Protein AF-A0A9W8BM83-F1 (afdb_monomer)

Secondary structure (DSSP, 8-state):
------HHHHHHHHHHHHHHH--SHHHHHHHHHHHHHHHHHHHHHHHHHHHHHHHHHHHHHHHHHHHHHHHHHHHHHTTSS---HHHHHHHHHHHHHHHHHHHHHHHHHHHHHHHHHHHHHHHHHHHHS--

Sequence (131 aa):
MPLQPTPENILHKTLHDRFYTAKTIGERAILSLALQAYAALKEQRQEAESRSRAILREINHSESQLASLSSLFDRYLQGSAKYNPDDARMMDSLGDKLTSQENRLRIVKSDLADAEQRFAQLVTAWATTRF

Mean predicted aligned error: 6.39 Å

Structure (mmCIF, N/CA/C/O backbone):
data_AF-A0A9W8BM83-F1
#
_entry.id   AF-A0A9W8BM83-F1
#
loop_
_atom_site.group_PDB
_atom_site.id
_atom_site.type_symbol
_atom_site.label_atom_id
_atom_site.label_alt_id
_atom_site.label_comp_id
_atom_site.label_asym_id
_atom_site.label_entity_id
_atom_site.label_seq_id
_atom_site.pdbx_PDB_ins_code
_atom_site.Cartn_x
_atom_site.Cartn_y
_atom_site.Cartn_z
_atom_site.occupancy
_atom_site.B_iso_or_equiv
_atom_site.auth_seq_id
_atom_site.auth_comp_id
_atom_site.auth_asym_id
_atom_site.auth_atom_id
_atom_site.pdbx_PDB_model_num
ATOM 1 N N . MET A 1 1 ? -26.123 8.889 -1.459 1.00 35.03 1 MET A N 1
ATOM 2 C CA . MET A 1 1 ? -26.220 7.414 -1.412 1.00 35.03 1 MET A CA 1
ATOM 3 C C . MET A 1 1 ? -25.834 6.970 -0.012 1.00 35.03 1 MET A C 1
ATOM 5 O O . MET A 1 1 ? -24.796 7.438 0.445 1.00 35.03 1 MET A O 1
ATOM 9 N N . PRO A 1 2 ? -26.643 6.176 0.710 1.00 42.75 2 PRO A N 1
ATOM 10 C CA . PRO A 1 2 ? -26.208 5.650 1.999 1.00 42.75 2 PRO A CA 1
ATOM 11 C C . PRO A 1 2 ? -24.990 4.743 1.776 1.00 42.75 2 PRO A C 1
ATOM 13 O O . PRO A 1 2 ? -24.998 3.910 0.870 1.00 42.75 2 PRO A O 1
ATOM 16 N N . LEU A 1 3 ? -23.929 4.953 2.560 1.00 55.94 3 LEU A N 1
ATOM 17 C CA . LEU A 1 3 ? -22.744 4.094 2.578 1.00 55.9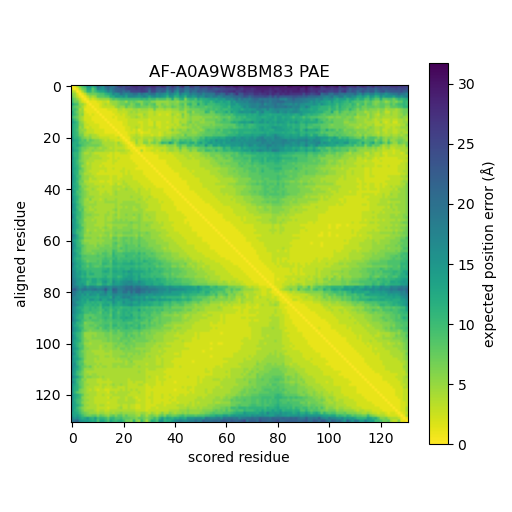4 3 LEU A CA 1
ATOM 18 C C . LEU A 1 3 ? -23.203 2.668 2.896 1.00 55.94 3 LEU A C 1
ATOM 20 O O . LEU A 1 3 ? -23.739 2.425 3.978 1.00 55.94 3 LEU A O 1
ATOM 24 N N . GLN A 1 4 ? -23.035 1.737 1.954 1.00 56.62 4 GLN A N 1
ATOM 25 C CA . GLN A 1 4 ? -23.269 0.325 2.238 1.00 56.62 4 GLN A CA 1
ATOM 26 C C . GLN A 1 4 ? -22.393 -0.093 3.433 1.00 56.62 4 GLN A C 1
ATOM 28 O O . GLN A 1 4 ? -21.227 0.313 3.505 1.00 56.62 4 GLN A O 1
ATOM 33 N N . PRO A 1 5 ? -22.935 -0.863 4.391 1.00 58.28 5 PRO A N 1
ATOM 34 C CA . PRO A 1 5 ? -22.171 -1.309 5.542 1.00 58.28 5 PRO A CA 1
ATOM 35 C C . PRO A 1 5 ? -21.069 -2.262 5.071 1.00 58.28 5 PRO A C 1
ATOM 37 O O . PRO A 1 5 ? -21.333 -3.393 4.672 1.00 58.28 5 PRO A O 1
ATOM 40 N N . THR A 1 6 ? -19.824 -1.795 5.101 1.00 76.56 6 THR A N 1
ATOM 41 C CA . THR A 1 6 ? -18.656 -2.662 4.949 1.00 76.56 6 THR A CA 1
ATOM 42 C C . THR A 1 6 ? -18.465 -3.480 6.233 1.00 76.56 6 THR A C 1
ATOM 44 O O . THR A 1 6 ? -18.837 -3.006 7.314 1.00 76.56 6 THR A O 1
ATOM 47 N N . PRO A 1 7 ? -17.868 -4.684 6.164 1.00 77.12 7 PRO A N 1
ATOM 48 C CA . PRO A 1 7 ? -17.577 -5.497 7.349 1.00 77.12 7 PRO A CA 1
ATOM 49 C C . PRO A 1 7 ? -16.824 -4.726 8.444 1.00 77.12 7 PRO A C 1
ATOM 51 O O . PRO A 1 7 ? -17.120 -4.871 9.627 1.00 77.12 7 PRO A O 1
ATOM 54 N N . GLU A 1 8 ? -15.917 -3.834 8.049 1.00 73.31 8 GLU A N 1
ATOM 55 C CA . GLU A 1 8 ? -15.167 -2.955 8.953 1.00 73.31 8 GLU A CA 1
ATOM 56 C C . GLU A 1 8 ? -16.058 -1.939 9.677 1.00 73.31 8 GLU A C 1
ATOM 58 O O . GLU A 1 8 ? -15.927 -1.757 10.884 1.00 73.31 8 GLU A O 1
ATOM 63 N N . ASN A 1 9 ? -17.015 -1.321 8.976 1.00 76.00 9 ASN A N 1
ATOM 64 C CA . ASN A 1 9 ? -17.963 -0.391 9.593 1.00 76.00 9 ASN A CA 1
ATOM 65 C C . ASN A 1 9 ? -18.899 -1.103 10.577 1.00 76.00 9 ASN A C 1
ATOM 67 O O . ASN A 1 9 ? -19.254 -0.527 11.608 1.00 76.00 9 ASN A O 1
ATOM 71 N N . ILE A 1 10 ? -19.288 -2.347 10.274 1.00 83.56 10 ILE A N 1
ATOM 72 C CA . ILE A 1 10 ? -20.070 -3.185 11.191 1.00 83.56 10 ILE A CA 1
ATOM 73 C C . ILE A 1 10 ? -19.242 -3.469 12.442 1.00 83.56 10 ILE A C 1
ATOM 75 O O . ILE A 1 10 ? -19.709 -3.208 13.545 1.00 83.56 10 ILE A O 1
ATOM 79 N N . LEU A 1 11 ? -18.001 -3.929 12.275 1.00 84.75 11 LEU A N 1
ATOM 80 C CA . LEU A 1 11 ? -17.118 -4.271 13.383 1.00 84.75 11 LEU A CA 1
ATOM 81 C C . LEU A 1 11 ? -16.798 -3.056 14.267 1.00 84.75 11 LEU A C 1
ATOM 83 O O . LEU A 1 11 ? -16.914 -3.142 15.487 1.00 84.75 11 LEU A O 1
ATOM 87 N N . HIS A 1 12 ? -16.483 -1.904 13.672 1.00 86.00 12 HIS A N 1
ATOM 88 C CA . HIS A 1 12 ? -16.290 -0.655 14.408 1.00 86.00 12 HIS A CA 1
ATOM 89 C C . HIS A 1 12 ? -17.534 -0.274 15.218 1.00 86.00 12 HIS A C 1
ATOM 91 O O . HIS A 1 12 ? -17.426 0.044 16.402 1.00 86.00 12 HIS A O 1
ATOM 97 N N . LYS A 1 13 ? -18.726 -0.355 14.611 1.00 87.25 13 LYS A N 1
ATOM 98 C CA . LYS A 1 13 ? -19.984 -0.099 15.318 1.00 87.25 13 LYS A CA 1
ATOM 99 C C . LYS A 1 13 ? -20.183 -1.081 16.475 1.00 87.25 13 LYS A C 1
ATOM 101 O O . LYS A 1 13 ? -20.526 -0.651 17.567 1.00 87.25 13 LYS A O 1
ATOM 106 N N . THR A 1 14 ? -19.924 -2.371 16.271 1.00 87.44 14 THR A N 1
ATOM 107 C CA . THR A 1 14 ? -20.046 -3.392 17.322 1.00 87.44 14 THR A CA 1
ATOM 108 C C . THR A 1 14 ? -19.104 -3.124 18.495 1.00 87.44 14 THR A C 1
ATOM 110 O O . THR A 1 14 ? -19.538 -3.194 19.644 1.00 87.44 14 THR A O 1
ATOM 113 N N . LEU A 1 15 ? -17.841 -2.778 18.227 1.00 88.50 15 LEU A N 1
ATOM 114 C CA . LEU A 1 15 ? -16.874 -2.410 19.266 1.00 88.50 15 LEU A CA 1
ATOM 115 C C . LEU A 1 15 ? -17.339 -1.172 20.041 1.00 88.50 15 LEU A C 1
ATOM 117 O O . LEU A 1 15 ? -17.279 -1.149 21.269 1.00 88.50 15 LEU A O 1
ATOM 121 N N . HIS A 1 16 ? -17.844 -0.167 19.327 1.00 89.44 16 HIS A N 1
ATOM 122 C CA . HIS A 1 16 ? -18.337 1.073 19.912 1.00 89.44 16 HIS A CA 1
ATOM 123 C C . HIS A 1 16 ? -19.582 0.841 20.783 1.00 89.44 16 HIS A C 1
ATOM 125 O O . HIS A 1 16 ? -19.605 1.245 21.942 1.00 89.44 16 HIS A O 1
ATOM 131 N N . ASP A 1 17 ? -20.583 0.115 20.284 1.00 89.25 17 ASP A N 1
ATOM 132 C CA . ASP A 1 17 ? -21.794 -0.243 21.034 1.00 89.25 17 ASP A CA 1
ATOM 133 C C . ASP A 1 17 ? -21.448 -1.086 22.278 1.00 89.25 17 ASP A C 1
ATOM 135 O O . ASP A 1 17 ? -22.013 -0.901 23.366 1.00 89.25 17 ASP A O 1
ATOM 139 N N . ARG A 1 18 ? -20.464 -1.990 22.157 1.00 88.62 18 ARG A N 1
ATOM 140 C CA . ARG A 1 18 ? -19.989 -2.783 23.291 1.00 88.62 18 ARG A CA 1
ATOM 141 C C . ARG A 1 18 ? -19.261 -1.937 24.327 1.00 88.62 18 ARG A C 1
ATOM 143 O O . ARG A 1 18 ? -19.451 -2.164 25.516 1.00 88.62 18 ARG A O 1
ATOM 150 N N . PHE A 1 19 ? -18.477 -0.949 23.912 1.00 89.69 19 PHE A N 1
ATOM 151 C CA . PHE A 1 19 ? -17.725 -0.096 24.830 1.00 89.69 19 PHE A CA 1
ATOM 152 C C . PHE A 1 19 ? -18.635 0.595 25.862 1.00 89.69 19 PHE A C 1
ATOM 154 O O . PHE A 1 19 ? -18.327 0.587 27.056 1.00 89.69 19 PHE A O 1
ATOM 161 N N . TYR A 1 20 ? -19.798 1.102 25.438 1.00 87.31 20 TYR A N 1
ATOM 162 C CA . TYR A 1 20 ? -20.768 1.738 26.343 1.00 87.31 20 TYR A CA 1
ATOM 163 C C . TYR A 1 20 ? -21.511 0.751 27.251 1.00 87.31 20 TYR A C 1
ATOM 165 O O . TYR A 1 20 ? -21.952 1.124 28.338 1.00 87.31 20 TYR A O 1
ATOM 173 N N . THR A 1 21 ? -21.645 -0.507 26.828 1.00 89.56 21 THR A N 1
ATOM 174 C CA . THR A 1 21 ? -22.379 -1.551 27.565 1.00 89.56 21 TH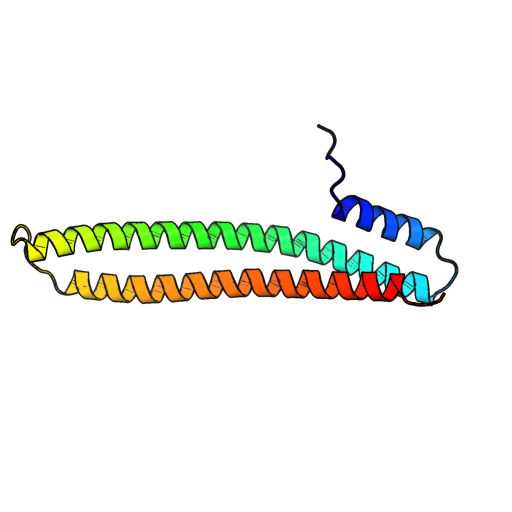R A CA 1
ATOM 175 C C . THR A 1 21 ? -21.474 -2.483 28.379 1.00 89.56 21 THR A C 1
ATOM 177 O O . THR A 1 21 ? -21.972 -3.268 29.189 1.00 89.56 21 THR A O 1
ATOM 180 N N . ALA A 1 22 ? -20.153 -2.377 28.212 1.00 88.12 22 ALA A N 1
ATOM 181 C CA . ALA A 1 22 ? -19.152 -3.154 28.930 1.00 88.12 22 ALA A CA 1
ATOM 182 C C . ALA A 1 22 ? -19.199 -2.866 30.437 1.00 88.12 22 ALA A C 1
ATOM 184 O O . ALA A 1 22 ? -19.249 -1.705 30.871 1.00 88.12 22 ALA A O 1
ATOM 185 N N . LYS A 1 23 ? -19.170 -3.941 31.232 1.00 87.00 23 LYS A N 1
ATOM 186 C CA . LYS A 1 23 ? -19.312 -3.891 32.698 1.00 87.00 23 LYS A CA 1
ATOM 187 C C . LYS A 1 23 ? -17.973 -3.914 33.426 1.00 87.00 23 LYS A C 1
ATOM 189 O O . LYS A 1 23 ? -17.888 -3.392 34.535 1.00 87.00 23 LYS A O 1
ATOM 194 N N . THR A 1 24 ? -16.936 -4.494 32.822 1.00 91.38 24 THR A N 1
ATOM 195 C CA . THR A 1 24 ? -15.613 -4.595 33.445 1.00 91.38 24 THR A CA 1
ATOM 196 C C . THR A 1 24 ? -14.658 -3.534 32.912 1.00 91.38 24 THR A C 1
ATOM 198 O O . THR A 1 24 ? -14.704 -3.135 31.747 1.00 91.38 24 THR A O 1
ATOM 201 N N . ILE A 1 25 ? -13.763 -3.069 33.787 1.00 89.44 25 ILE A N 1
ATOM 202 C CA . ILE A 1 25 ? -12.728 -2.089 33.432 1.00 89.44 25 ILE A CA 1
ATOM 203 C C . ILE A 1 25 ? -11.770 -2.685 32.387 1.00 89.44 25 ILE A C 1
ATOM 205 O O . ILE A 1 25 ? -11.380 -1.990 31.454 1.00 89.44 25 ILE A O 1
ATOM 209 N N . GLY A 1 26 ? -11.447 -3.980 32.502 1.00 88.00 26 GLY A N 1
ATOM 210 C CA . GLY A 1 26 ? -10.595 -4.693 31.545 1.00 88.00 26 GLY A CA 1
ATOM 211 C C . GLY A 1 26 ? -11.198 -4.772 30.139 1.00 88.00 26 GLY A C 1
ATOM 212 O O . GLY A 1 26 ? -10.505 -4.477 29.168 1.00 88.00 26 GLY A O 1
ATOM 213 N N . GLU A 1 27 ? -12.496 -5.081 30.023 1.00 89.75 27 GLU A N 1
ATOM 214 C CA . GLU A 1 27 ? -13.202 -5.094 28.732 1.00 89.75 27 GLU A CA 1
ATOM 215 C C . GLU A 1 27 ? -13.202 -3.699 28.096 1.00 89.75 27 GLU A C 1
ATOM 217 O O . GLU A 1 27 ? -12.864 -3.546 26.921 1.00 89.75 27 GLU A O 1
ATOM 222 N N . ARG A 1 28 ? -13.497 -2.658 28.888 1.00 90.00 28 ARG A N 1
ATOM 223 C CA . ARG A 1 28 ? -13.456 -1.264 28.420 1.00 90.00 28 ARG A CA 1
ATOM 224 C C . ARG A 1 28 ? -12.068 -0.837 27.954 1.00 90.00 28 ARG A C 1
ATOM 226 O O . ARG A 1 28 ? -11.973 -0.115 26.965 1.00 90.00 28 ARG A O 1
ATOM 233 N N . ALA A 1 29 ? -11.005 -1.266 28.634 1.00 90.00 29 ALA A N 1
ATOM 234 C CA . ALA A 1 29 ? -9.637 -0.923 28.258 1.00 90.00 29 ALA A CA 1
ATOM 235 C C . ALA A 1 29 ? -9.260 -1.506 26.886 1.00 90.00 29 ALA A C 1
ATOM 237 O O . ALA A 1 29 ? -8.769 -0.775 26.027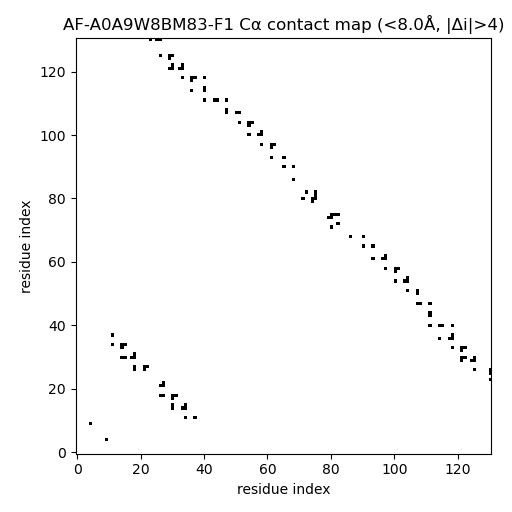 1.00 90.00 29 ALA A O 1
ATOM 238 N N . ILE A 1 30 ? -9.552 -2.789 26.646 1.00 90.50 30 ILE A N 1
ATOM 239 C CA . ILE A 1 30 ? -9.247 -3.445 25.364 1.00 90.50 30 ILE A CA 1
ATOM 240 C C . ILE A 1 30 ? -10.102 -2.851 24.236 1.00 90.50 30 ILE A C 1
ATOM 242 O O . ILE A 1 30 ? -9.578 -2.557 23.162 1.00 90.50 30 ILE A O 1
ATOM 246 N N . LEU A 1 31 ? -11.391 -2.598 24.484 1.00 90.81 31 LEU A N 1
ATOM 247 C CA . LEU A 1 31 ? -12.279 -1.951 23.513 1.00 90.81 31 LEU A CA 1
ATOM 248 C C . LEU A 1 31 ? -11.834 -0.522 23.169 1.00 90.81 31 LEU A C 1
ATOM 250 O O . LEU A 1 31 ? -11.854 -0.146 22.000 1.00 90.81 31 LEU A O 1
ATOM 254 N N . SER A 1 32 ? -11.382 0.257 24.156 1.00 91.06 32 SER A N 1
ATOM 255 C CA . SER A 1 32 ? -10.824 1.599 23.933 1.00 91.06 32 SER A CA 1
ATOM 256 C C . SER A 1 32 ? -9.592 1.554 23.023 1.00 91.06 32 SER A C 1
ATOM 258 O O . SER A 1 32 ? -9.513 2.300 22.047 1.00 91.06 32 SER A O 1
ATOM 260 N N . LEU A 1 33 ? -8.664 0.625 23.286 1.00 91.00 33 LEU A N 1
ATOM 261 C CA . LEU A 1 33 ? -7.481 0.422 22.445 1.00 91.00 33 LEU A CA 1
ATOM 262 C C . LEU A 1 33 ? -7.859 -0.017 21.026 1.00 91.00 33 LEU A C 1
ATOM 264 O O . LEU A 1 33 ? -7.282 0.481 20.063 1.00 91.00 33 LEU A O 1
ATOM 268 N N . ALA A 1 34 ? -8.847 -0.903 20.879 1.00 90.38 34 ALA A N 1
ATOM 269 C CA . ALA A 1 34 ? -9.336 -1.332 19.572 1.00 90.38 34 ALA A CA 1
ATOM 270 C C . ALA A 1 34 ? -9.948 -0.163 18.776 1.00 90.38 34 ALA A C 1
ATOM 272 O O . ALA A 1 34 ? -9.670 -0.024 17.587 1.00 90.38 34 ALA A O 1
ATOM 273 N N . LEU A 1 35 ? -10.725 0.715 19.421 1.00 91.00 35 LEU A N 1
ATOM 274 C CA . LEU A 1 35 ? -11.295 1.906 18.776 1.00 91.00 35 LEU A CA 1
ATOM 275 C C . LEU A 1 35 ? -10.213 2.905 18.340 1.00 91.00 35 LEU A C 1
ATOM 277 O O . LEU A 1 35 ? -10.270 3.420 17.224 1.00 91.00 35 LEU A O 1
ATOM 281 N N . GLN A 1 36 ? -9.201 3.143 19.180 1.00 91.62 36 GLN A N 1
ATOM 282 C CA . GLN A 1 36 ? -8.057 3.991 18.824 1.00 91.62 36 GLN A CA 1
ATOM 283 C C . GLN A 1 36 ? -7.253 3.398 17.660 1.00 91.62 36 GLN A C 1
ATOM 285 O O . GLN A 1 36 ? -6.920 4.112 16.714 1.00 91.62 36 GLN A O 1
ATOM 290 N N . ALA A 1 37 ? -6.991 2.089 17.692 1.00 89.94 37 ALA A N 1
ATOM 291 C CA . ALA A 1 37 ? -6.299 1.387 16.618 1.00 89.94 37 ALA A CA 1
ATOM 292 C C . ALA A 1 37 ? -7.087 1.430 15.300 1.00 89.94 37 ALA A C 1
ATOM 294 O O . ALA A 1 37 ? -6.489 1.634 14.248 1.00 89.94 37 ALA A O 1
ATOM 295 N N . TYR A 1 38 ? -8.419 1.315 15.341 1.00 90.88 38 TYR A N 1
ATOM 296 C CA . TYR A 1 38 ? -9.265 1.465 14.154 1.00 90.88 38 TYR A CA 1
ATOM 297 C C . TYR A 1 38 ? -9.189 2.874 13.553 1.00 90.88 38 TYR A C 1
ATOM 299 O O . TYR A 1 38 ? -9.075 3.024 12.337 1.00 90.88 38 TYR A O 1
ATOM 307 N N . ALA A 1 39 ? -9.243 3.913 14.393 1.00 89.06 39 ALA A N 1
ATOM 308 C CA . ALA A 1 39 ? -9.131 5.296 13.936 1.00 89.06 39 ALA A CA 1
ATOM 309 C C . ALA A 1 39 ? -7.775 5.550 13.257 1.00 89.06 39 ALA A C 1
ATOM 311 O O . ALA A 1 39 ? -7.740 6.053 12.133 1.00 89.06 39 ALA A O 1
ATOM 312 N N . ALA A 1 40 ? -6.683 5.109 13.889 1.00 89.06 40 ALA A N 1
ATOM 313 C CA . ALA A 1 40 ? -5.340 5.197 13.322 1.00 89.06 40 ALA A CA 1
ATOM 314 C C . ALA A 1 40 ? -5.215 4.411 12.005 1.00 89.06 40 ALA A C 1
ATOM 316 O O . ALA A 1 40 ? -4.669 4.923 11.029 1.00 89.06 40 ALA A O 1
ATOM 317 N N . LEU A 1 41 ? -5.776 3.199 11.939 1.00 91.56 41 LEU A N 1
ATOM 318 C CA . LEU A 1 41 ? -5.770 2.373 10.732 1.00 91.56 41 LEU A CA 1
ATOM 319 C C . LEU A 1 41 ? -6.510 3.050 9.571 1.00 91.56 41 LEU A C 1
ATOM 321 O O . LEU A 1 41 ? -6.057 2.996 8.430 1.00 91.56 41 LEU A O 1
ATOM 325 N N . LYS A 1 42 ? -7.636 3.715 9.846 1.00 91.25 42 LYS A N 1
ATOM 326 C CA . LYS A 1 42 ? -8.403 4.434 8.822 1.00 91.25 42 LYS A CA 1
ATOM 327 C C . LYS A 1 42 ? -7.590 5.571 8.199 1.00 91.25 42 LYS A C 1
ATOM 329 O O . LYS A 1 42 ? -7.605 5.724 6.977 1.00 91.25 42 LYS A O 1
ATOM 334 N N . GLU A 1 43 ? -6.888 6.350 9.019 1.00 90.19 43 GLU A N 1
ATOM 335 C CA . GLU A 1 43 ? -5.999 7.419 8.547 1.00 90.19 43 GLU A CA 1
ATOM 336 C C . GLU A 1 43 ? -4.817 6.845 7.759 1.00 90.19 43 GLU A C 1
ATOM 338 O O . GLU A 1 43 ? -4.564 7.262 6.626 1.00 90.19 43 GLU A O 1
ATOM 343 N N . GLN A 1 44 ? -4.162 5.816 8.302 1.00 90.81 44 GLN A N 1
ATOM 344 C CA . GLN A 1 44 ? -3.041 5.145 7.647 1.00 90.81 44 GLN A CA 1
ATOM 345 C C . GLN A 1 44 ? -3.434 4.510 6.315 1.00 90.81 44 GLN A C 1
ATOM 347 O O . GLN A 1 44 ? -2.659 4.587 5.368 1.00 90.81 44 GLN A O 1
ATOM 352 N N . ARG A 1 45 ? -4.637 3.938 6.182 1.00 91.25 45 ARG A N 1
ATOM 353 C CA . ARG A 1 45 ? -5.110 3.386 4.905 1.00 91.25 45 ARG A CA 1
ATOM 354 C C . ARG A 1 45 ? -5.307 4.481 3.861 1.00 91.25 45 ARG A C 1
ATOM 356 O O . ARG A 1 45 ? -4.865 4.314 2.729 1.00 91.25 45 ARG A O 1
ATOM 363 N N . GLN A 1 46 ? -5.915 5.611 4.226 1.00 91.38 46 GLN A N 1
ATOM 364 C CA . GLN A 1 46 ? -6.071 6.740 3.299 1.00 91.38 46 GLN A CA 1
ATOM 365 C C . GLN A 1 46 ? -4.714 7.283 2.839 1.00 91.38 46 GLN A C 1
ATOM 367 O O . GLN A 1 46 ? -4.506 7.539 1.649 1.00 91.38 46 GLN A O 1
ATOM 372 N N . GLU A 1 47 ? -3.774 7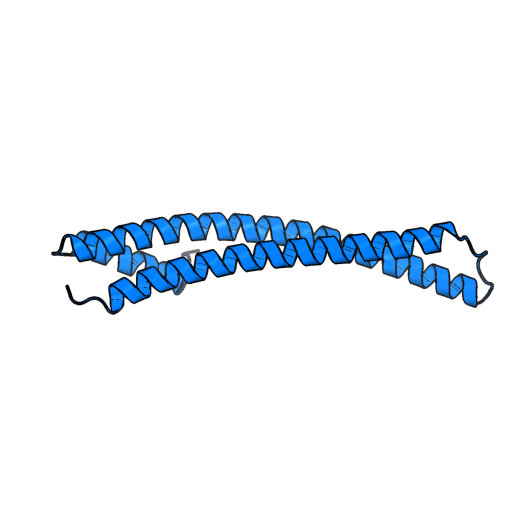.420 3.771 1.00 92.31 47 GLU A N 1
ATOM 373 C CA . GLU A 1 47 ? -2.421 7.859 3.464 1.00 92.31 47 GLU A CA 1
ATOM 374 C C . GLU A 1 47 ? -1.668 6.839 2.595 1.00 92.31 47 GLU A C 1
ATOM 376 O O . GLU A 1 47 ? -1.088 7.208 1.571 1.00 92.31 47 GLU A O 1
ATOM 381 N N . ALA A 1 48 ? -1.717 5.554 2.950 1.00 93.56 48 ALA A N 1
ATOM 382 C CA . ALA A 1 48 ? -1.084 4.467 2.213 1.00 93.56 48 ALA A CA 1
ATOM 383 C C . ALA A 1 48 ? -1.656 4.329 0.798 1.00 93.56 48 ALA A C 1
ATOM 385 O O . ALA A 1 48 ? -0.893 4.136 -0.149 1.00 93.56 48 ALA A O 1
ATOM 386 N N . GLU A 1 49 ? -2.969 4.486 0.614 1.00 92.75 49 GLU A N 1
ATOM 387 C CA . GLU A 1 49 ? -3.597 4.519 -0.707 1.00 92.75 49 GLU A CA 1
ATOM 388 C C . GLU A 1 49 ? -3.095 5.699 -1.540 1.00 92.75 49 GLU A C 1
ATOM 390 O O . GLU A 1 49 ? -2.725 5.521 -2.702 1.00 92.75 49 GLU A O 1
ATOM 395 N N . SER A 1 50 ? -3.053 6.900 -0.957 1.00 94.50 50 SER A N 1
ATOM 396 C CA . SER A 1 50 ? -2.560 8.100 -1.638 1.00 94.50 50 SER A CA 1
ATOM 397 C C . SER A 1 50 ? -1.100 7.935 -2.072 1.00 94.50 50 SER A C 1
ATOM 399 O O . SER A 1 50 ? -0.765 8.124 -3.248 1.00 94.50 50 SER A O 1
ATOM 401 N N . ARG A 1 51 ? -0.240 7.484 -1.149 1.00 94.56 51 ARG A N 1
ATOM 402 C CA . ARG A 1 51 ? 1.180 7.203 -1.403 1.00 94.56 51 ARG A CA 1
ATOM 403 C C . ARG A 1 51 ? 1.354 6.108 -2.456 1.00 94.56 51 ARG A C 1
ATOM 405 O O . ARG A 1 51 ? 2.131 6.287 -3.389 1.00 94.56 51 ARG A O 1
ATOM 412 N N . SER A 1 52 ? 0.589 5.021 -2.372 1.00 94.62 52 SER A N 1
ATOM 413 C CA . SER A 1 52 ? 0.640 3.922 -3.346 1.00 94.62 52 SER A CA 1
ATOM 414 C C . SER A 1 52 ? 0.229 4.382 -4.743 1.00 94.62 52 SER A C 1
ATOM 416 O O . SER A 1 52 ? 0.909 4.063 -5.713 1.00 94.62 52 SER A O 1
ATOM 418 N N . ARG A 1 53 ? -0.836 5.186 -4.870 1.00 95.81 53 ARG A N 1
ATOM 419 C CA . ARG A 1 53 ? -1.256 5.765 -6.160 1.00 95.81 53 ARG A CA 1
ATOM 420 C C . ARG A 1 53 ? -0.213 6.726 -6.730 1.00 95.81 53 ARG A C 1
ATOM 422 O O . ARG A 1 53 ? -0.065 6.809 -7.946 1.00 95.81 53 ARG A O 1
ATOM 429 N N . ALA A 1 54 ? 0.488 7.482 -5.887 1.00 96.00 54 ALA A N 1
ATOM 430 C CA . ALA A 1 54 ? 1.595 8.323 -6.333 1.00 96.00 54 ALA A CA 1
ATOM 431 C C . ALA A 1 54 ? 2.751 7.469 -6.875 1.00 96.00 54 ALA A C 1
ATOM 433 O O . ALA A 1 54 ? 3.145 7.662 -8.021 1.00 96.00 54 ALA A O 1
ATOM 434 N N . ILE A 1 55 ? 3.201 6.469 -6.114 1.00 95.81 55 ILE A N 1
ATOM 435 C CA . ILE A 1 55 ? 4.297 5.578 -6.519 1.00 95.81 55 ILE A CA 1
ATOM 436 C C . ILE A 1 55 ? 3.941 4.801 -7.794 1.00 95.81 55 ILE A C 1
ATOM 438 O O . ILE A 1 55 ? 4.755 4.740 -8.705 1.00 95.81 55 ILE A O 1
ATOM 442 N N . LEU A 1 56 ? 2.717 4.280 -7.919 1.00 95.94 56 LEU A N 1
ATOM 443 C CA . LEU A 1 56 ? 2.272 3.586 -9.135 1.00 95.94 56 LEU A CA 1
ATOM 444 C C . LEU A 1 56 ? 2.293 4.493 -10.372 1.00 95.94 56 LEU A C 1
ATOM 446 O O . LEU A 1 56 ? 2.643 4.042 -11.456 1.00 95.94 56 LEU A O 1
ATOM 450 N N . ARG A 1 57 ? 1.966 5.784 -10.227 1.00 96.69 57 ARG A N 1
ATOM 451 C CA . ARG A 1 57 ? 2.110 6.744 -11.334 1.00 96.69 57 ARG A CA 1
ATOM 452 C C . ARG A 1 57 ? 3.574 6.957 -11.712 1.00 96.69 57 ARG A C 1
ATOM 454 O O . ARG A 1 57 ? 3.872 7.059 -12.898 1.00 96.69 57 ARG A O 1
ATOM 461 N N . GLU A 1 58 ? 4.469 7.019 -10.728 1.00 95.81 58 GLU A N 1
ATOM 462 C CA . GLU A 1 58 ? 5.909 7.127 -10.977 1.00 95.81 58 GLU A CA 1
ATOM 463 C C . GLU A 1 58 ? 6.463 5.875 -11.681 1.00 95.81 58 GLU A C 1
ATOM 465 O O . GLU A 1 58 ? 7.233 6.022 -12.628 1.00 95.81 58 GLU A O 1
ATOM 470 N N . ILE A 1 59 ? 6.031 4.676 -11.263 1.00 96.00 59 ILE A N 1
ATOM 471 C CA . ILE A 1 59 ? 6.392 3.390 -11.883 1.00 96.00 59 ILE A CA 1
ATOM 472 C C . ILE A 1 59 ? 5.922 3.362 -13.336 1.00 96.00 59 ILE A C 1
ATOM 474 O O . ILE A 1 59 ? 6.750 3.238 -14.231 1.00 96.00 59 ILE A O 1
ATOM 478 N N . ASN A 1 60 ? 4.631 3.601 -13.589 1.00 96.12 60 ASN A N 1
ATOM 479 C CA . ASN A 1 60 ? 4.073 3.596 -14.946 1.00 96.12 60 ASN A CA 1
ATOM 480 C C . ASN A 1 60 ? 4.799 4.587 -15.873 1.00 96.12 60 ASN A C 1
ATOM 482 O O . ASN A 1 60 ? 4.983 4.335 -17.067 1.00 96.12 60 ASN A O 1
ATOM 486 N N . HIS A 1 61 ? 5.210 5.740 -15.335 1.00 96.12 61 HIS A N 1
ATOM 487 C CA . HIS A 1 61 ? 5.986 6.717 -16.089 1.00 96.12 61 HIS A CA 1
ATOM 488 C C . HIS A 1 61 ? 7.378 6.179 -16.448 1.00 96.12 61 HIS A C 1
ATOM 490 O O . HIS A 1 61 ? 7.781 6.266 -17.607 1.00 96.12 61 HIS A O 1
ATOM 496 N N . SER A 1 62 ? 8.092 5.591 -15.487 1.00 95.56 62 SER A N 1
ATOM 497 C CA . SER A 1 62 ? 9.411 4.997 -15.721 1.00 95.56 62 SER A CA 1
ATOM 498 C C . SER A 1 62 ? 9.358 3.770 -16.641 1.00 95.56 62 SER A C 1
ATOM 500 O O . SER A 1 62 ? 10.206 3.648 -17.523 1.00 95.56 62 SER A O 1
ATOM 502 N N . GLU A 1 63 ? 8.326 2.932 -16.544 1.00 94.88 63 GLU A N 1
ATOM 503 C CA . GLU A 1 63 ? 8.067 1.833 -17.486 1.00 94.88 63 GLU A CA 1
ATOM 504 C C . GLU A 1 63 ? 7.830 2.346 -18.913 1.00 94.88 63 GLU A C 1
ATOM 506 O O . GLU A 1 63 ? 8.378 1.804 -19.872 1.00 94.88 63 GLU A O 1
ATOM 511 N N . SER A 1 64 ? 7.076 3.439 -19.073 1.00 95.56 64 SER A N 1
ATOM 512 C CA . SER A 1 64 ? 6.849 4.060 -20.389 1.00 95.56 64 SER A CA 1
ATOM 513 C C . SER A 1 64 ? 8.146 4.600 -21.006 1.00 95.56 64 SER A C 1
ATOM 515 O O . SER A 1 64 ? 8.361 4.499 -22.219 1.00 95.56 64 SER A O 1
ATOM 517 N N . GLN A 1 65 ? 9.034 5.161 -20.177 1.00 94.81 65 GLN A N 1
ATOM 518 C CA . GLN A 1 65 ? 10.362 5.605 -20.608 1.00 94.81 65 GLN A CA 1
ATOM 519 C C . GLN A 1 65 ? 11.234 4.418 -21.038 1.00 94.81 65 GLN A C 1
ATOM 521 O O . GLN A 1 65 ? 11.853 4.474 -22.100 1.00 94.81 65 GLN A O 1
ATOM 526 N N . LEU A 1 66 ? 11.226 3.322 -20.273 1.00 94.19 66 LEU A N 1
ATOM 527 C CA . LEU A 1 66 ? 11.947 2.095 -20.621 1.00 94.19 66 LEU A CA 1
ATOM 528 C C . LEU A 1 66 ? 11.427 1.450 -21.904 1.00 94.19 66 LEU A C 1
ATOM 530 O O . LEU A 1 66 ? 12.231 1.066 -22.747 1.00 94.19 66 LEU A O 1
ATOM 534 N N . ALA A 1 67 ? 10.111 1.390 -22.107 1.00 94.00 67 ALA A N 1
ATOM 535 C CA . ALA A 1 67 ? 9.528 0.883 -23.348 1.00 94.00 67 ALA A CA 1
ATOM 536 C C . ALA A 1 67 ? 9.971 1.718 -24.564 1.00 94.00 67 ALA A C 1
ATOM 538 O O . ALA A 1 67 ? 10.318 1.177 -25.617 1.00 94.00 67 ALA A O 1
ATOM 539 N N . SER A 1 68 ? 10.027 3.043 -24.399 1.00 93.62 68 SER A N 1
ATOM 540 C CA . SER A 1 68 ? 10.506 3.957 -25.439 1.00 93.62 68 SER A CA 1
ATOM 541 C C . SER A 1 68 ? 11.982 3.712 -25.764 1.00 93.62 68 SER A C 1
ATOM 543 O O . SER A 1 68 ? 12.330 3.581 -26.940 1.00 93.62 68 SER A O 1
ATOM 545 N N . LEU A 1 69 ? 12.834 3.582 -24.741 1.00 92.75 69 LEU A N 1
ATOM 546 C CA . LEU A 1 69 ? 14.253 3.259 -24.906 1.00 92.75 69 LEU A CA 1
ATOM 547 C C . LEU A 1 69 ? 14.453 1.871 -25.522 1.00 92.75 69 LEU A C 1
ATOM 549 O O . LEU A 1 69 ? 15.276 1.723 -26.418 1.00 92.75 69 LEU A O 1
ATOM 553 N N . SER A 1 70 ? 13.669 0.867 -25.128 1.00 91.88 70 SER A N 1
ATOM 554 C CA . SER A 1 70 ? 13.745 -0.475 -25.717 1.00 91.88 70 SER A CA 1
ATOM 555 C C . SER A 1 70 ? 13.457 -0.434 -27.217 1.00 91.88 70 SER A C 1
ATOM 557 O O . SER A 1 70 ? 14.221 -0.982 -28.005 1.00 91.88 70 SER A O 1
ATOM 559 N N . SER A 1 71 ? 12.436 0.325 -27.636 1.00 93.12 71 SER A N 1
ATOM 560 C CA . SER A 1 71 ? 12.137 0.525 -29.063 1.00 93.12 71 SER A CA 1
ATOM 561 C C . SER A 1 71 ? 13.253 1.253 -29.828 1.00 93.12 71 SER A C 1
ATOM 563 O O . SER A 1 71 ? 13.359 1.149 -31.053 1.00 93.12 71 SER A O 1
ATOM 565 N N . LEU A 1 72 ? 14.053 2.063 -29.129 1.00 92.81 72 LEU A N 1
ATOM 566 C CA . LEU A 1 72 ? 15.191 2.774 -29.701 1.00 92.81 72 LEU A CA 1
ATOM 567 C C . LEU A 1 72 ? 16.388 1.830 -29.862 1.00 92.81 72 LEU A C 1
ATOM 569 O O . LEU A 1 72 ? 17.048 1.854 -30.899 1.00 92.81 72 LEU A O 1
ATOM 573 N N . PHE A 1 73 ? 16.603 0.938 -28.895 1.00 91.19 73 PHE A N 1
ATOM 574 C CA . PHE A 1 73 ? 17.600 -0.126 -28.986 1.00 91.19 73 PHE A CA 1
ATOM 575 C C . PHE A 1 73 ? 17.317 -1.109 -30.118 1.00 91.19 73 PHE A C 1
ATOM 577 O O . PHE A 1 73 ? 18.235 -1.441 -30.867 1.00 91.19 73 PHE A O 1
ATOM 584 N N . ASP A 1 74 ? 16.058 -1.492 -30.329 1.00 92.25 74 ASP A N 1
ATOM 585 C CA . ASP A 1 74 ? 15.676 -2.303 -31.490 1.00 92.25 74 ASP A CA 1
ATOM 586 C C . ASP A 1 74 ? 16.066 -1.615 -32.806 1.00 92.25 74 ASP A C 1
ATOM 588 O O .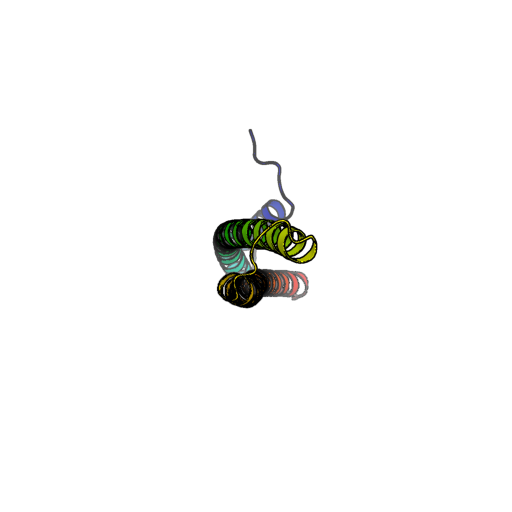 ASP A 1 74 ? 16.580 -2.243 -33.734 1.00 92.25 74 ASP A O 1
ATOM 592 N N . ARG A 1 75 ? 15.901 -0.288 -32.871 1.00 92.25 75 ARG A N 1
ATOM 593 C CA . ARG A 1 75 ? 16.315 0.512 -34.029 1.00 92.25 75 ARG A CA 1
ATOM 594 C C . ARG A 1 75 ? 17.832 0.570 -34.199 1.00 92.25 75 ARG A C 1
ATOM 596 O O . ARG A 1 75 ? 18.285 0.566 -35.348 1.00 92.25 75 ARG A O 1
ATOM 603 N N . TYR A 1 76 ? 18.605 0.583 -33.110 1.00 92.00 76 TYR A N 1
ATOM 604 C CA . TYR A 1 76 ? 20.067 0.450 -33.160 1.00 92.00 76 TYR A CA 1
ATOM 605 C C . TYR A 1 76 ? 20.490 -0.905 -33.725 1.00 92.00 76 TYR A C 1
ATOM 607 O O . TYR A 1 76 ? 21.335 -0.950 -34.617 1.00 92.00 76 TYR A O 1
ATOM 615 N N . LEU A 1 77 ? 19.867 -1.995 -33.267 1.00 90.75 77 LEU A N 1
ATOM 616 C CA . LEU A 1 77 ? 20.164 -3.355 -33.731 1.00 90.75 77 LEU A CA 1
ATOM 617 C C . LEU A 1 77 ? 19.850 -3.545 -35.220 1.00 90.75 77 LEU A C 1
ATOM 619 O O . LEU A 1 77 ? 20.591 -4.215 -35.932 1.00 90.75 77 LEU A O 1
ATOM 623 N N . GLN A 1 78 ? 18.783 -2.911 -35.707 1.00 94.38 78 GLN A N 1
ATOM 624 C CA . GLN A 1 78 ? 18.404 -2.920 -37.123 1.00 94.38 78 GLN A CA 1
ATOM 625 C C . GLN A 1 78 ? 19.263 -1.982 -37.992 1.00 94.38 78 GLN A C 1
ATOM 627 O O . GLN A 1 78 ? 19.063 -1.915 -39.203 1.00 94.38 78 GLN A O 1
ATOM 632 N N . GLY A 1 79 ? 20.183 -1.212 -37.398 1.00 91.12 79 GLY A N 1
ATOM 633 C CA . GLY A 1 79 ? 20.990 -0.208 -38.102 1.00 91.12 79 GLY A CA 1
ATOM 634 C C . GLY A 1 79 ? 20.200 1.024 -38.568 1.00 91.12 79 GLY A C 1
ATOM 635 O O . GLY A 1 79 ? 20.728 1.858 -39.300 1.00 91.12 79 GLY A O 1
ATOM 636 N N . SER A 1 80 ? 18.942 1.158 -38.139 1.00 91.69 80 SER A N 1
ATOM 637 C CA . SER A 1 80 ? 18.042 2.265 -38.500 1.00 91.69 80 SER A CA 1
ATOM 638 C C . SER A 1 80 ? 18.233 3.51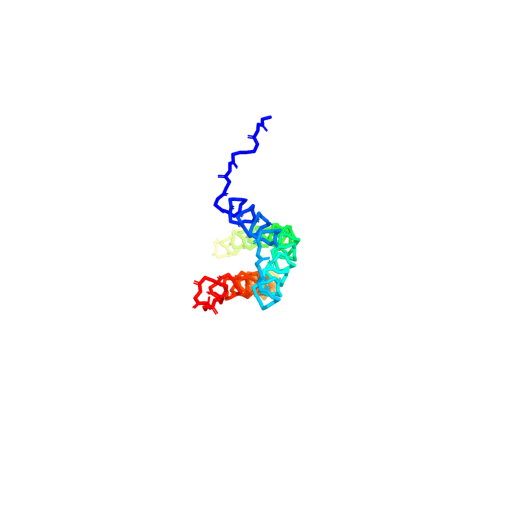9 -37.634 1.00 91.69 80 SER A C 1
ATOM 640 O O . SER A 1 80 ? 17.678 4.575 -37.937 1.00 91.69 80 SER A O 1
ATOM 642 N N . ALA A 1 81 ? 19.041 3.426 -36.575 1.00 89.44 81 ALA A N 1
ATOM 643 C CA . ALA A 1 81 ? 19.449 4.540 -35.728 1.00 89.44 81 ALA A CA 1
ATOM 644 C C . ALA A 1 81 ? 20.920 4.389 -35.299 1.00 89.44 81 ALA A C 1
ATOM 646 O O . ALA A 1 81 ? 21.451 3.281 -35.229 1.00 89.44 81 ALA A O 1
ATOM 647 N N . LYS A 1 82 ? 21.589 5.511 -35.003 1.00 90.12 82 LYS A N 1
ATOM 648 C CA . LYS A 1 82 ? 22.966 5.505 -34.486 1.00 90.12 82 LYS A CA 1
ATOM 649 C C . LYS A 1 82 ? 22.961 5.214 -32.993 1.00 90.12 82 LYS A C 1
ATOM 651 O O . LYS A 1 82 ? 22.334 5.954 -32.243 1.00 90.12 82 LYS A O 1
ATOM 656 N N . TYR A 1 83 ? 23.703 4.186 -32.594 1.00 90.44 83 TYR A N 1
ATOM 657 C CA . TYR A 1 83 ? 23.896 3.838 -31.192 1.00 90.44 83 TYR A CA 1
ATOM 658 C C . TYR A 1 83 ? 24.471 5.013 -30.394 1.00 90.44 83 TYR A C 1
ATOM 660 O O . TYR A 1 83 ? 25.437 5.650 -30.825 1.00 90.44 83 TYR A O 1
ATOM 668 N N . ASN A 1 84 ? 23.899 5.254 -29.217 1.00 91.50 84 ASN A N 1
ATOM 669 C CA . ASN A 1 84 ? 24.363 6.245 -28.263 1.00 91.50 84 ASN A CA 1
ATOM 670 C C . ASN A 1 84 ? 24.525 5.582 -26.879 1.00 91.50 84 ASN A C 1
ATOM 672 O O . ASN A 1 84 ? 23.559 5.044 -26.337 1.00 91.50 84 ASN A O 1
ATOM 676 N N . PRO A 1 85 ? 25.734 5.596 -26.290 1.00 89.81 85 PRO A N 1
ATOM 677 C CA . PRO A 1 85 ? 25.996 4.950 -25.005 1.00 89.81 85 PRO A CA 1
ATOM 678 C C . PRO A 1 85 ? 25.258 5.602 -23.828 1.00 89.81 85 PRO A C 1
ATOM 680 O O . PRO A 1 85 ? 25.074 4.950 -22.800 1.00 89.81 85 PRO A O 1
ATOM 683 N N . ASP A 1 86 ? 24.821 6.858 -23.952 1.00 92.06 86 ASP A N 1
ATOM 684 C CA . ASP A 1 86 ? 24.050 7.509 -22.892 1.00 92.06 86 ASP A CA 1
ATOM 685 C C . ASP A 1 86 ? 22.639 6.917 -22.755 1.00 92.06 86 ASP A C 1
ATOM 687 O O . ASP A 1 86 ? 22.112 6.860 -21.645 1.00 92.06 86 ASP A O 1
ATOM 691 N N . ASP A 1 87 ? 22.067 6.372 -23.835 1.00 90.88 87 ASP A N 1
ATOM 692 C CA . ASP A 1 87 ? 20.771 5.684 -23.794 1.00 90.88 87 ASP A CA 1
ATOM 693 C C . ASP A 1 87 ? 20.858 4.347 -23.034 1.00 90.88 87 ASP A C 1
ATOM 695 O O . ASP A 1 87 ? 19.924 3.977 -22.320 1.00 90.88 87 ASP A O 1
ATOM 699 N N . ALA A 1 88 ? 22.007 3.658 -23.101 1.00 88.88 88 ALA A N 1
ATOM 700 C CA . ALA A 1 88 ? 22.280 2.462 -22.295 1.00 88.88 88 ALA A CA 1
ATOM 701 C C . ALA A 1 88 ? 22.353 2.798 -20.798 1.00 88.88 88 ALA A C 1
ATOM 703 O O . ALA A 1 88 ? 21.688 2.174 -19.977 1.00 88.88 88 ALA A O 1
ATOM 704 N N . ARG A 1 89 ? 23.094 3.857 -20.447 1.00 92.75 89 ARG A N 1
ATOM 705 C CA . ARG A 1 89 ? 23.181 4.346 -19.060 1.00 92.75 89 ARG A CA 1
ATOM 706 C C . ARG A 1 89 ? 21.823 4.789 -18.523 1.00 92.75 89 ARG A C 1
ATOM 708 O O . ARG A 1 89 ? 21.541 4.627 -17.338 1.00 92.75 89 ARG A O 1
ATOM 715 N N . MET A 1 90 ? 20.988 5.371 -19.382 1.00 93.06 90 MET A N 1
ATOM 716 C CA . MET A 1 90 ? 19.640 5.784 -19.012 1.00 93.06 90 MET A CA 1
ATOM 717 C C . MET A 1 90 ? 18.732 4.580 -18.734 1.00 93.06 90 MET A C 1
ATOM 719 O O . MET A 1 90 ? 17.949 4.645 -17.788 1.00 93.06 90 MET A O 1
ATOM 723 N N . MET A 1 91 ? 18.856 3.481 -19.490 1.00 91.25 91 MET A N 1
ATOM 724 C CA . MET A 1 91 ? 18.163 2.227 -19.168 1.00 91.25 91 MET A CA 1
ATOM 725 C C . MET A 1 91 ? 18.568 1.686 -17.797 1.00 91.25 91 MET A C 1
ATOM 727 O O . MET A 1 91 ? 17.683 1.402 -16.991 1.00 91.25 91 MET A O 1
ATOM 731 N N . ASP A 1 92 ? 19.871 1.601 -17.513 1.00 92.94 92 ASP A N 1
ATOM 732 C CA . ASP A 1 92 ? 20.371 1.108 -16.223 1.00 92.94 92 ASP A CA 1
ATOM 733 C C . ASP A 1 92 ? 19.840 1.970 -15.064 1.00 92.94 92 ASP A C 1
ATOM 735 O O . ASP A 1 92 ? 19.251 1.465 -14.109 1.00 92.94 92 ASP A O 1
ATOM 739 N N . SER A 1 93 ? 19.938 3.297 -15.203 1.00 95.25 93 SER A N 1
ATOM 740 C CA . SER A 1 93 ? 19.426 4.265 -14.223 1.00 95.25 93 SER A CA 1
ATOM 741 C C . SER A 1 93 ? 17.911 4.148 -14.0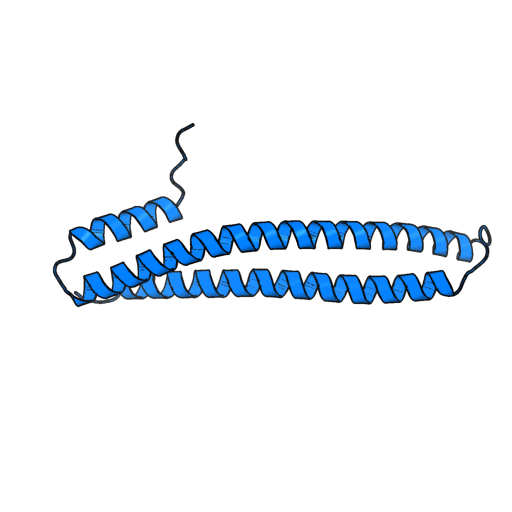01 1.00 95.25 93 SER A C 1
ATOM 743 O O . SER A 1 93 ? 17.428 4.244 -12.869 1.00 95.25 93 SER A O 1
ATOM 745 N N . LEU A 1 94 ? 17.134 3.911 -15.063 1.00 94.25 94 LEU A N 1
ATOM 746 C CA . LEU A 1 94 ? 15.695 3.672 -14.950 1.00 94.25 94 LEU A CA 1
ATOM 747 C C . LEU A 1 94 ? 15.382 2.326 -14.285 1.00 94.25 94 LEU A C 1
ATOM 749 O O . LEU A 1 94 ? 14.419 2.258 -13.521 1.00 94.25 94 LEU A O 1
ATOM 753 N N . GLY A 1 95 ? 16.192 1.291 -14.518 1.00 93.50 95 GLY A N 1
ATOM 754 C CA . GLY A 1 95 ? 16.086 -0.001 -13.834 1.00 93.50 95 GLY A CA 1
ATOM 755 C C . GLY A 1 95 ? 16.308 0.117 -12.323 1.00 93.50 95 GLY A C 1
ATOM 756 O O . GLY A 1 95 ? 15.486 -0.353 -11.529 1.00 93.50 95 GLY A O 1
ATOM 757 N N . ASP A 1 96 ? 17.354 0.836 -11.912 1.00 95.56 96 ASP A N 1
ATOM 758 C CA . ASP A 1 96 ? 17.619 1.137 -10.499 1.00 95.56 96 ASP A CA 1
ATOM 759 C C . ASP A 1 96 ? 16.475 1.948 -9.873 1.00 95.56 96 ASP A C 1
ATOM 761 O O . ASP A 1 96 ? 16.022 1.680 -8.751 1.00 95.56 96 ASP A O 1
ATOM 765 N N . LYS A 1 97 ? 15.954 2.930 -10.618 1.00 95.50 97 LYS A N 1
ATOM 766 C CA . LYS A 1 97 ? 14.829 3.763 -10.184 1.00 95.50 97 LYS A CA 1
ATOM 767 C C . LYS A 1 97 ? 13.550 2.948 -9.989 1.00 95.50 97 LYS A C 1
ATOM 769 O O . LYS A 1 97 ? 12.896 3.128 -8.960 1.00 95.50 97 LYS A O 1
ATOM 774 N N . LEU A 1 98 ? 13.212 2.054 -10.920 1.00 94.88 98 LEU A N 1
ATOM 775 C CA . LEU A 1 98 ? 12.061 1.156 -10.789 1.00 94.88 98 LEU A CA 1
ATOM 776 C C . LEU A 1 98 ? 12.203 0.260 -9.560 1.00 94.88 98 LEU A C 1
ATOM 778 O O . LEU A 1 98 ? 11.308 0.233 -8.719 1.00 94.88 98 LEU A O 1
ATOM 782 N N . THR A 1 99 ? 13.364 -0.371 -9.387 1.00 95.62 99 THR A N 1
ATOM 783 C CA . THR A 1 99 ? 13.647 -1.233 -8.228 1.00 95.62 99 THR A CA 1
ATOM 784 C C . THR A 1 99 ? 13.463 -0.474 -6.905 1.00 95.62 99 THR A C 1
ATOM 786 O O . THR A 1 99 ? 12.910 -0.989 -5.928 1.00 95.62 99 THR A O 1
ATOM 789 N N . SER A 1 100 ? 13.893 0.789 -6.852 1.00 96.56 100 SER A N 1
ATOM 790 C CA . SER A 1 100 ? 13.686 1.664 -5.693 1.00 96.56 100 SER A CA 1
ATOM 791 C C . SER A 1 100 ? 12.205 2.001 -5.464 1.00 96.56 100 SER A C 1
ATOM 793 O O . SER A 1 100 ? 11.714 1.940 -4.332 1.00 96.56 100 SER A O 1
ATOM 795 N N . GLN A 1 101 ? 11.456 2.314 -6.524 1.00 95.81 101 GLN A N 1
ATOM 796 C CA . GLN A 1 101 ? 10.021 2.609 -6.449 1.00 95.81 101 GLN A CA 1
ATOM 797 C C . GLN A 1 101 ? 9.197 1.393 -6.008 1.00 95.81 101 GLN A C 1
ATOM 799 O O . GLN A 1 101 ? 8.330 1.525 -5.142 1.00 95.81 101 GLN A O 1
ATOM 804 N N . GLU A 1 102 ? 9.496 0.206 -6.529 1.00 94.81 102 GLU A N 1
ATOM 805 C CA . GLU A 1 102 ? 8.869 -1.052 -6.121 1.00 94.81 102 GLU A CA 1
ATOM 806 C C . GLU A 1 102 ? 9.137 -1.362 -4.647 1.00 94.81 102 GLU A C 1
ATOM 808 O O . GLU A 1 102 ? 8.223 -1.729 -3.904 1.00 94.81 102 GLU A O 1
ATOM 813 N N . ASN A 1 103 ? 10.369 -1.137 -4.182 1.00 96.69 103 ASN A N 1
ATOM 814 C CA . ASN A 1 103 ? 10.709 -1.278 -2.770 1.00 96.69 103 ASN A CA 1
ATOM 815 C C . ASN A 1 103 ? 9.924 -0.303 -1.886 1.00 96.69 103 ASN A C 1
ATOM 817 O O . ASN A 1 103 ? 9.382 -0.718 -0.862 1.00 96.69 103 ASN A O 1
ATOM 821 N N . ARG A 1 104 ? 9.798 0.966 -2.290 1.00 95.88 104 ARG A N 1
ATOM 822 C CA . ARG A 1 104 ? 8.961 1.952 -1.582 1.00 95.88 104 ARG A CA 1
ATOM 823 C C . ARG A 1 104 ? 7.498 1.510 -1.533 1.00 95.88 104 ARG A C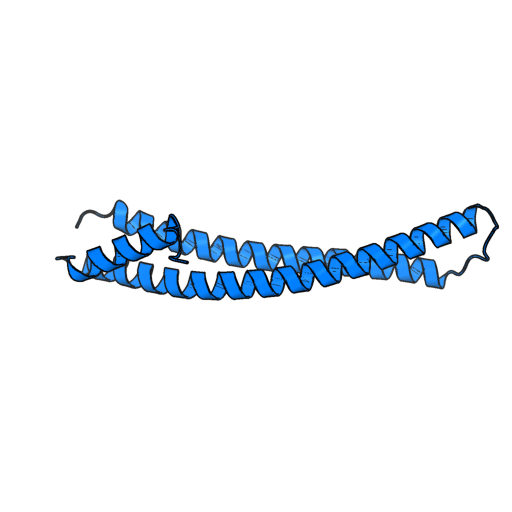 1
ATOM 825 O O . ARG A 1 104 ? 6.874 1.608 -0.479 1.00 95.88 104 ARG A O 1
ATOM 832 N N . LEU A 1 105 ? 6.958 0.986 -2.636 1.00 93.94 105 LEU A N 1
ATOM 833 C CA . LEU A 1 105 ? 5.591 0.463 -2.683 1.00 93.94 105 LEU A CA 1
ATOM 834 C C . LEU A 1 105 ? 5.411 -0.735 -1.740 1.00 93.94 105 LEU A C 1
ATOM 836 O O . LEU A 1 105 ? 4.398 -0.830 -1.048 1.00 93.94 105 LEU A O 1
ATOM 840 N N . ARG A 1 106 ? 6.396 -1.637 -1.690 1.00 95.38 106 ARG A N 1
ATOM 841 C CA . ARG A 1 106 ? 6.402 -2.786 -0.778 1.00 95.38 106 ARG A CA 1
ATOM 842 C C . ARG A 1 106 ? 6.406 -2.347 0.685 1.00 95.38 106 ARG A C 1
ATOM 844 O O . ARG A 1 106 ? 5.641 -2.906 1.462 1.00 95.38 106 ARG A O 1
ATOM 851 N N . ILE A 1 107 ? 7.212 -1.346 1.044 1.00 95.38 107 ILE A N 1
ATOM 852 C CA . ILE A 1 107 ? 7.262 -0.797 2.408 1.00 95.38 107 ILE A CA 1
ATOM 853 C C . ILE A 1 107 ? 5.895 -0.231 2.803 1.00 95.38 107 ILE A C 1
ATOM 855 O O . ILE A 1 107 ? 5.349 -0.644 3.816 1.00 95.38 107 ILE A O 1
ATOM 859 N N . VAL A 1 108 ? 5.279 0.604 1.957 1.00 94.12 108 VAL A N 1
ATOM 860 C CA . VAL A 1 108 ? 3.945 1.173 2.237 1.00 94.12 108 VAL A CA 1
ATOM 861 C C . VAL A 1 108 ? 2.889 0.082 2.455 1.00 94.12 108 VAL A C 1
ATOM 863 O O . VAL A 1 108 ? 2.042 0.205 3.337 1.00 94.12 108 VAL A O 1
ATOM 866 N N . LYS A 1 109 ? 2.934 -1.001 1.669 1.00 92.81 109 LYS A N 1
ATOM 867 C CA . LYS A 1 109 ? 2.033 -2.150 1.849 1.00 92.81 109 LYS A CA 1
ATOM 868 C C . LYS A 1 109 ? 2.318 -2.920 3.141 1.00 92.81 109 LYS A C 1
ATOM 870 O O . LYS A 1 109 ? 1.372 -3.359 3.787 1.00 92.81 109 LYS A O 1
ATOM 875 N N . SER A 1 110 ? 3.590 -3.079 3.505 1.00 94.00 110 SER A N 1
ATOM 876 C CA . SER A 1 110 ? 4.001 -3.731 4.753 1.00 94.00 110 SER A CA 1
ATOM 877 C C . SER A 1 110 ? 3.531 -2.941 5.971 1.00 94.00 110 SER A C 1
ATOM 879 O O . SER A 1 110 ? 2.924 -3.520 6.863 1.00 94.00 110 SER A O 1
ATOM 881 N N . ASP A 1 111 ? 3.728 -1.622 5.971 1.00 90.88 111 ASP A N 1
ATOM 882 C CA . ASP A 1 111 ? 3.310 -0.744 7.069 1.00 90.88 111 ASP A CA 1
ATOM 883 C C . ASP A 1 111 ? 1.789 -0.814 7.293 1.00 90.88 111 ASP A C 1
ATOM 885 O O . ASP A 1 111 ? 1.318 -0.858 8.431 1.00 90.88 111 ASP A O 1
ATOM 889 N N . LEU A 1 112 ? 1.011 -0.867 6.203 1.00 92.00 112 LEU A N 1
ATOM 890 C CA . LEU A 1 112 ? -0.441 -1.036 6.276 1.00 92.00 112 LEU A CA 1
ATOM 891 C C . LEU A 1 112 ? -0.824 -2.415 6.834 1.00 92.00 112 LEU A C 1
ATOM 893 O O . LEU A 1 112 ? -1.688 -2.496 7.704 1.00 92.00 112 LEU A O 1
ATOM 897 N N . ALA A 1 113 ? -0.170 -3.484 6.375 1.00 91.44 113 ALA A N 1
ATOM 898 C CA . ALA A 1 113 ? -0.421 -4.838 6.865 1.00 91.44 113 ALA A CA 1
ATOM 899 C C . ALA A 1 113 ? -0.103 -4.978 8.364 1.00 91.44 113 ALA A C 1
ATOM 901 O O . ALA A 1 113 ? -0.875 -5.590 9.104 1.00 91.44 113 ALA A O 1
ATOM 902 N N . ASP A 1 114 ? 0.979 -4.356 8.837 1.00 91.62 114 ASP A N 1
ATOM 903 C CA . ASP A 1 114 ? 1.347 -4.344 10.255 1.00 91.62 114 ASP A CA 1
ATOM 904 C C . ASP A 1 114 ? 0.287 -3.628 11.107 1.00 91.62 114 ASP A C 1
ATOM 906 O O . ASP A 1 114 ? -0.057 -4.079 12.206 1.00 91.62 114 ASP A O 1
ATOM 910 N N . ALA A 1 115 ? -0.270 -2.522 10.607 1.00 89.00 115 ALA A N 1
ATOM 911 C CA . ALA A 1 115 ? -1.355 -1.807 11.271 1.00 89.00 115 ALA A CA 1
ATOM 912 C C . ALA A 1 115 ? -2.652 -2.633 11.322 1.00 89.00 115 ALA A C 1
ATOM 914 O O . ALA A 1 115 ? -3.296 -2.715 12.375 1.00 89.00 115 ALA A O 1
ATOM 915 N N . GLU A 1 116 ? -3.009 -3.294 10.217 1.00 91.25 116 GLU A N 1
ATOM 916 C CA . GLU A 1 116 ? -4.158 -4.203 10.139 1.00 91.25 116 GLU A CA 1
ATOM 917 C C . GLU A 1 116 ? -3.998 -5.387 11.103 1.00 91.25 116 GLU A C 1
ATOM 919 O O . GLU A 1 116 ? -4.935 -5.738 11.827 1.00 91.25 116 GLU A O 1
ATOM 924 N N . GLN A 1 117 ? -2.793 -5.956 11.193 1.00 91.50 117 GLN A N 1
ATOM 925 C CA . GLN A 1 117 ? -2.484 -7.052 12.105 1.00 91.50 117 GLN A CA 1
ATOM 926 C C . GLN A 1 117 ? -2.613 -6.630 13.574 1.00 91.50 117 GLN A C 1
ATOM 928 O O . GLN A 1 117 ? -3.200 -7.366 14.371 1.00 91.50 117 GLN A O 1
ATOM 933 N N . ARG A 1 118 ? -2.118 -5.442 13.948 1.00 89.50 118 ARG A N 1
ATOM 934 C CA . ARG A 1 118 ? -2.270 -4.905 15.315 1.00 89.50 118 ARG A CA 1
ATOM 935 C C . ARG A 1 118 ? -3.738 -4.731 15.692 1.00 89.50 118 ARG A C 1
ATOM 937 O O . ARG A 1 118 ? -4.139 -5.103 16.795 1.00 89.50 118 ARG A O 1
ATOM 944 N N . PHE A 1 119 ? -4.553 -4.208 14.778 1.00 90.75 119 PHE A N 1
ATOM 945 C CA . PHE A 1 119 ? -5.990 -4.082 15.004 1.00 90.75 119 PHE A CA 1
ATOM 946 C C . PHE A 1 119 ? -6.660 -5.455 15.174 1.00 90.75 119 PHE A C 1
ATOM 948 O O . PHE A 1 119 ? -7.392 -5.671 16.142 1.00 90.75 119 PHE A O 1
ATOM 955 N N . ALA A 1 120 ? -6.347 -6.415 14.299 1.00 89.81 120 ALA A N 1
ATOM 956 C CA . ALA A 1 120 ? -6.875 -7.775 14.382 1.00 89.81 120 ALA A CA 1
ATOM 957 C C . ALA A 1 120 ? -6.512 -8.471 15.707 1.00 89.81 120 ALA A C 1
ATOM 959 O O . ALA A 1 120 ? -7.350 -9.163 16.292 1.00 89.81 120 ALA A O 1
ATOM 960 N N . GLN A 1 121 ? -5.298 -8.259 16.223 1.00 91.19 121 GLN A N 1
ATOM 961 C CA . GLN A 1 121 ? -4.866 -8.784 17.522 1.00 91.19 121 GLN A CA 1
ATOM 962 C C . GLN A 1 121 ? -5.690 -8.216 18.681 1.00 91.19 121 GLN A C 1
ATOM 964 O O . GLN A 1 121 ? -6.105 -8.979 19.550 1.00 91.19 121 GLN A O 1
ATOM 969 N N . LEU A 1 122 ? -5.976 -6.910 18.686 1.00 89.31 122 LEU A N 1
ATOM 970 C CA . LEU A 1 122 ? -6.795 -6.275 19.727 1.00 89.31 122 LEU A CA 1
ATOM 971 C C . LEU A 1 122 ? -8.241 -6.780 19.708 1.00 89.31 122 LEU A C 1
ATOM 973 O O . LEU A 1 122 ? -8.812 -7.079 20.757 1.00 89.31 122 LEU A O 1
ATOM 977 N N . VAL A 1 123 ? -8.819 -6.927 18.515 1.00 90.12 123 VAL A N 1
ATOM 978 C CA . VAL A 1 123 ? -10.168 -7.483 18.339 1.00 90.12 123 VAL A CA 1
ATOM 979 C C . VAL A 1 123 ? -10.218 -8.939 18.795 1.00 90.12 123 VAL A C 1
ATOM 981 O O . VAL A 1 123 ? -11.145 -9.329 19.501 1.00 90.12 123 VAL A O 1
ATOM 984 N N . THR A 1 124 ? -9.207 -9.734 18.442 1.00 91.69 124 THR A N 1
ATOM 985 C CA . THR A 1 124 ? -9.100 -11.133 18.877 1.00 91.69 124 THR A CA 1
ATOM 986 C C . THR A 1 124 ? -8.963 -11.217 20.391 1.00 91.69 124 THR A C 1
ATOM 988 O O . THR A 1 124 ? -9.699 -11.968 21.021 1.00 91.69 124 THR A O 1
ATOM 991 N N . ALA A 1 125 ? -8.090 -10.400 20.988 1.00 90.19 125 ALA A N 1
ATOM 992 C CA . ALA A 1 125 ? -7.915 -10.337 22.432 1.00 90.19 125 ALA A CA 1
ATOM 993 C C . ALA A 1 125 ? -9.235 -10.006 23.138 1.00 90.19 125 ALA A C 1
ATOM 995 O O . ALA A 1 125 ? -9.583 -10.674 24.108 1.00 90.19 125 ALA A O 1
ATOM 996 N N . TRP A 1 126 ? -10.010 -9.042 22.635 1.00 88.94 126 TRP A N 1
ATOM 997 C CA . TRP A 1 126 ? -11.350 -8.773 23.158 1.00 88.94 126 TRP A CA 1
ATOM 998 C C . TRP A 1 126 ? -12.288 -9.979 22.999 1.00 88.94 126 TRP A C 1
ATOM 1000 O O . TRP A 1 126 ? -12.941 -10.366 23.961 1.00 88.94 126 TRP A O 1
ATOM 1010 N N . ALA A 1 127 ? -12.326 -10.615 21.828 1.00 87.06 127 ALA A N 1
ATOM 1011 C CA . ALA A 1 127 ? -13.220 -11.743 21.569 1.00 87.06 127 ALA A CA 1
ATOM 1012 C C . ALA A 1 127 ? -12.903 -12.991 22.417 1.00 87.06 127 ALA A C 1
ATOM 1014 O O . ALA A 1 127 ? -13.808 -13.763 22.735 1.00 87.06 127 ALA A O 1
ATOM 1015 N N . THR A 1 128 ? -11.635 -13.211 22.777 1.00 90.25 128 THR A N 1
ATOM 1016 C CA . THR A 1 128 ? -11.197 -14.419 23.496 1.00 90.25 128 THR A CA 1
ATOM 1017 C C . THR A 1 128 ? -11.020 -14.223 24.999 1.00 90.25 128 THR A C 1
ATOM 1019 O O . THR A 1 128 ? -10.969 -15.208 25.739 1.00 90.25 128 THR A O 1
ATOM 1022 N N . THR A 1 129 ? -10.890 -12.982 25.472 1.00 88.06 129 THR A N 1
ATOM 1023 C CA . THR A 1 129 ? -10.717 -12.714 26.905 1.00 88.06 129 THR A CA 1
ATOM 1024 C C . THR A 1 129 ? -12.043 -12.910 27.633 1.00 88.06 129 THR A C 1
ATOM 1026 O O . THR A 1 129 ? -13.084 -12.408 27.216 1.00 88.06 129 THR A O 1
ATOM 1029 N N . ARG A 1 130 ? -12.017 -13.657 28.742 1.00 76.88 130 ARG A N 1
ATOM 1030 C CA . ARG A 1 130 ? -13.182 -13.810 29.620 1.00 76.88 130 ARG A CA 1
ATOM 1031 C C . ARG A 1 130 ? -13.289 -12.578 30.522 1.00 76.88 130 ARG A C 1
ATOM 1033 O O . ARG A 1 130 ? -12.326 -12.266 31.222 1.00 76.88 130 ARG A O 1
ATOM 1040 N N . PHE A 1 131 ? -14.441 -11.909 30.490 1.00 73.50 131 PHE A N 1
ATOM 1041 C CA . PHE A 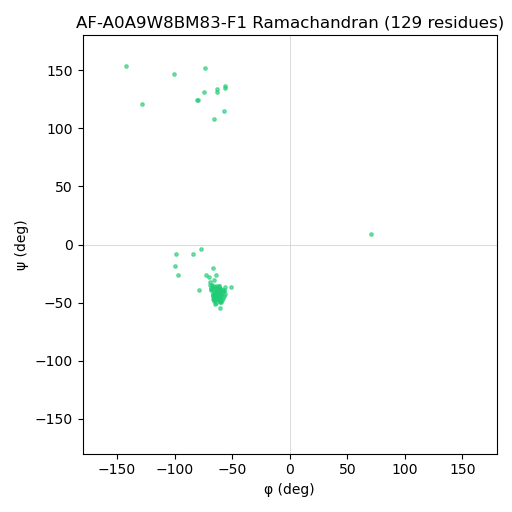1 131 ? -14.756 -10.702 31.262 1.00 73.50 131 PHE A CA 1
ATOM 1042 C C . PHE A 1 131 ? -15.927 -10.931 32.211 1.00 73.50 131 PHE A C 1
ATOM 1044 O O . PHE A 1 131 ? -16.835 -11.713 31.848 1.00 73.50 131 PHE A O 1
#

Organism: NCBI:txid2663907

Foldseek 3Di:
DPDDDDPLNVLLVVLVVCLVVPDDPVLVVLSVVLNVLSVVLVVLVVVLVVLLVVLVVVLVVLVVLLVVLVVVVVCVVVVVDPDDVVSVVSNVVSVVVNVVSVVVNVVSVVVSVVSVVVSVVSSVCSVPDDD

Radius of gyration: 24.54 Å; Cα contacts (8 Å, |Δi|>4): 69; chains: 1; bounding box: 52×23×72 Å

Nearest PDB structures (foldseek):
  5l3c-assembly1_A  TM=3.840E-01  e=3.371E-01  Homo sapiens
  5l3b-assembly1_A  TM=4.039E-01  e=1.328E+00  Homo sapiens
  7tvb-assembly1_A  TM=3.923E-01  e=2.790E+00  Homo sapiens
  7sqc-assembly1_O1  TM=5.181E-01  e=8.743E+00  Chlamydomonas reinhardtii
  7p3r-assembly1_C  TM=3.720E-01  e=3.712E+00  Vibrio cholerae O1 biovar El Tor str. N16961

Solvent-accessible surface area (backbone atoms only — not comparable to full-atom values): 7210 Å² total; per-residue (Å²): 130,84,81,75,82,45,73,64,57,50,50,52,48,51,47,53,59,42,44,78,68,48,87,45,71,66,55,34,51,41,38,50,52,33,52,53,41,48,55,52,41,55,54,49,49,55,51,40,51,54,51,43,56,51,47,51,52,53,44,56,52,52,52,52,51,48,53,52,50,51,59,49,50,54,30,32,77,71,65,77,40,82,81,56,73,66,61,55,54,46,48,53,54,48,52,54,48,45,57,51,48,54,50,52,48,48,49,48,52,48,56,50,50,53,47,52,50,54,36,51,50,37,50,48,49,54,73,70,54,89,126

pLDDT: mean 89.48, std 9.2, range [35.03, 96.69]